Protein AF-G9ZPU8-F1 (afdb_monomer)

Nearest PDB structures (foldseek):
  8pn9-assembly1_H  TM=8.571E-01  e=5.614E-01  Homo sapiens
  9dm1-assembly1_P  TM=8.049E-01  e=3.385E+00  Mycolicibacterium smegmatis MC2 155
  1o5h-assembly1_B  TM=6.852E-01  e=6.944E+00  Thermotoga maritima
  8oir-assembly1_Aa  TM=6.812E-01  e=9.369E+00  Homo sapiens
  1rty-assembly1_A  TM=5.650E-01  e=9.369E+00  Bacillus subtilis

Organism: NCBI:txid797515

Secondary structure (DSSP, 8-state):
-HHHHHHHHHHHHHHHHHHHHSTTS-TTHHHHHHHHHHHHHHHHHHHHSHHHHHHHHHH--

Structure (mmCIF, N/CA/C/O backbone):
data_AF-G9ZPU8-F1
#
_entry.id   AF-G9ZPU8-F1
#
loop_
_atom_site.group_PDB
_atom_site.id
_atom_site.type_symbol
_atom_site.label_atom_id
_atom_site.label_alt_id
_atom_site.label_comp_id
_atom_site.label_asym_id
_atom_site.label_entity_id
_atom_site.label_seq_id
_atom_site.pdbx_PDB_ins_code
_atom_site.Cartn_x
_atom_site.Cartn_y
_atom_site.Cartn_z
_atom_site.occupancy
_atom_site.B_iso_or_equiv
_atom_site.auth_seq_id
_atom_site.auth_comp_id
_atom_site.auth_asym_id
_atom_site.auth_atom_id
_atom_site.pdbx_PDB_model_num
ATOM 1 N N . MET A 1 1 ? 4.976 -10.641 -12.381 1.00 65.31 1 MET A N 1
ATOM 2 C CA . MET A 1 1 ? 4.624 -10.815 -10.952 1.00 65.31 1 MET A CA 1
ATOM 3 C C . MET A 1 1 ? 4.185 -9.509 -10.285 1.00 65.31 1 MET A C 1
ATOM 5 O O . MET A 1 1 ? 3.136 -9.521 -9.656 1.00 65.31 1 MET A O 1
ATOM 9 N N . GLY A 1 2 ? 4.872 -8.374 -10.491 1.00 67.44 2 GLY A N 1
ATOM 10 C CA . GLY A 1 2 ? 4.478 -7.074 -9.908 1.00 67.44 2 GLY A CA 1
ATOM 11 C C . GLY A 1 2 ? 3.049 -6.593 -10.227 1.00 67.44 2 GLY A C 1
ATOM 12 O O . GLY A 1 2 ? 2.385 -6.052 -9.352 1.00 67.44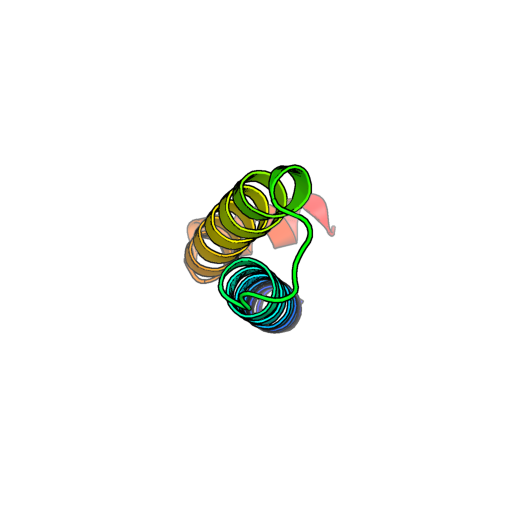 2 GLY A O 1
ATOM 13 N N . PHE A 1 3 ? 2.525 -6.879 -11.427 1.00 74.19 3 PHE A N 1
ATOM 14 C CA . PHE A 1 3 ? 1.146 -6.527 -11.811 1.00 74.19 3 PHE A CA 1
ATOM 15 C C . PHE A 1 3 ? 0.075 -7.187 -10.926 1.00 74.19 3 PHE A C 1
ATOM 17 O O . PHE A 1 3 ? -0.857 -6.531 -10.474 1.00 74.19 3 PHE A O 1
ATOM 24 N N . TRP A 1 4 ? 0.237 -8.474 -10.611 1.00 79.00 4 TRP A N 1
ATOM 25 C CA . TRP A 1 4 ? -0.695 -9.195 -9.740 1.00 79.00 4 TRP A CA 1
ATOM 26 C C . TRP A 1 4 ? -0.616 -8.712 -8.290 1.00 79.00 4 TRP A C 1
ATOM 28 O O . TRP A 1 4 ? -1.642 -8.603 -7.627 1.00 79.00 4 TRP A O 1
ATOM 38 N N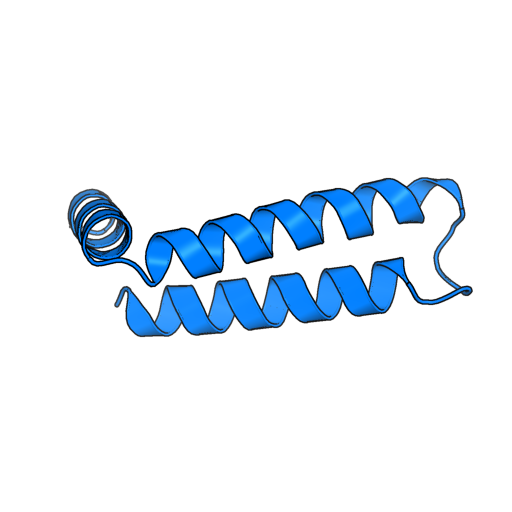 . ILE A 1 5 ? 0.582 -8.361 -7.814 1.00 78.75 5 ILE A N 1
ATOM 39 C CA . ILE A 1 5 ? 0.792 -7.809 -6.467 1.00 78.75 5 ILE A CA 1
ATOM 40 C C . ILE A 1 5 ? 0.142 -6.427 -6.346 1.00 78.75 5 ILE A C 1
ATOM 42 O O . ILE A 1 5 ? -0.482 -6.133 -5.328 1.00 78.75 5 ILE A O 1
ATOM 46 N N . MET A 1 6 ? 0.217 -5.607 -7.395 1.00 81.62 6 MET A N 1
ATOM 47 C CA . MET A 1 6 ? -0.464 -4.313 -7.469 1.00 81.62 6 MET A CA 1
ATOM 48 C C . MET A 1 6 ? -1.986 -4.470 -7.374 1.00 81.62 6 MET A C 1
ATOM 50 O O . MET A 1 6 ? -2.622 -3.806 -6.561 1.00 81.62 6 MET A O 1
ATOM 54 N N . ILE A 1 7 ? -2.568 -5.390 -8.154 1.00 83.44 7 ILE A N 1
ATOM 55 C CA . ILE A 1 7 ? -4.014 -5.649 -8.124 1.00 83.44 7 ILE A CA 1
ATOM 56 C C . ILE A 1 7 ? -4.442 -6.179 -6.753 1.00 83.44 7 ILE A C 1
ATOM 58 O O . ILE A 1 7 ? -5.398 -5.669 -6.177 1.00 83.44 7 ILE A O 1
ATOM 62 N N . LEU A 1 8 ? -3.726 -7.160 -6.195 1.00 84.75 8 LEU A N 1
ATOM 63 C CA . LEU A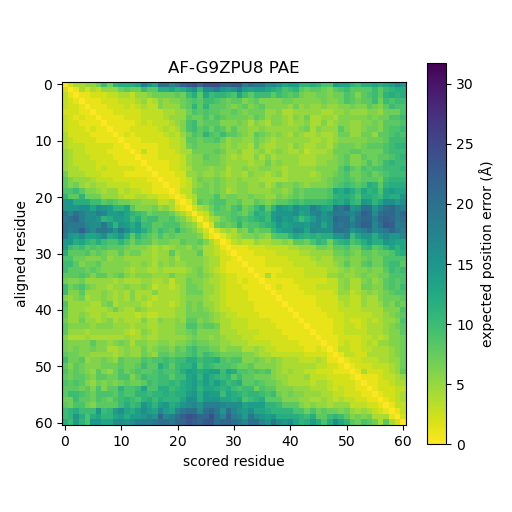 1 8 ? -4.064 -7.742 -4.894 1.00 84.75 8 LEU A CA 1
ATOM 64 C C . LEU A 1 8 ? -3.963 -6.713 -3.762 1.00 84.75 8 LEU A C 1
ATOM 66 O O . LEU A 1 8 ? -4.890 -6.590 -2.966 1.00 84.75 8 LEU A O 1
ATOM 70 N N . SER A 1 9 ? -2.875 -5.941 -3.707 1.00 82.00 9 SER A N 1
ATOM 71 C CA . SER A 1 9 ? -2.696 -4.902 -2.682 1.00 82.00 9 SER A CA 1
ATOM 72 C C . SER A 1 9 ? -3.718 -3.772 -2.818 1.00 82.00 9 SER A C 1
ATOM 74 O O . SER A 1 9 ? -4.263 -3.324 -1.809 1.00 82.00 9 SER A O 1
ATOM 76 N N . GLY A 1 10 ? -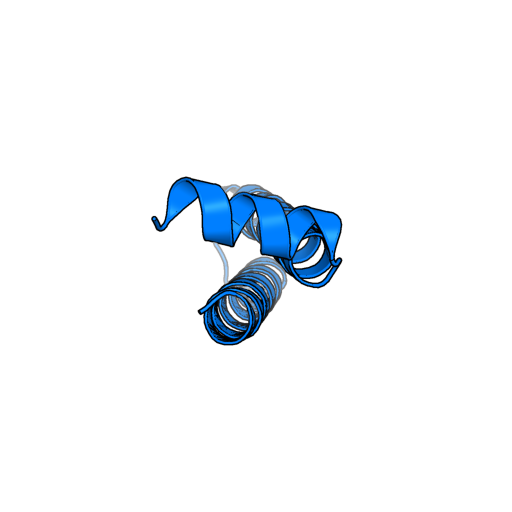4.050 -3.375 -4.050 1.00 80.88 10 GLY A N 1
ATOM 77 C CA . GLY A 1 10 ? -5.098 -2.398 -4.330 1.00 80.88 10 GLY A CA 1
ATOM 78 C C . GLY A 1 10 ? -6.480 -2.872 -3.879 1.00 80.88 10 GLY A C 1
ATOM 79 O O . GLY A 1 10 ? -7.161 -2.147 -3.158 1.00 80.88 10 GLY A O 1
ATOM 80 N N . VAL A 1 11 ? -6.878 -4.098 -4.238 1.00 88.25 11 VAL A N 1
ATOM 81 C CA . VAL A 1 11 ? -8.188 -4.668 -3.868 1.00 88.25 11 VAL A CA 1
ATOM 82 C C . VAL A 1 11 ? -8.313 -4.836 -2.352 1.00 88.25 11 VAL A C 1
ATOM 84 O O . VAL A 1 11 ? -9.320 -4.429 -1.776 1.00 88.25 11 VAL A O 1
ATOM 87 N N . ILE A 1 12 ? -7.281 -5.368 -1.688 1.00 86.56 12 ILE A N 1
ATOM 88 C CA . ILE A 1 12 ? -7.283 -5.551 -0.227 1.00 86.56 12 ILE A CA 1
ATOM 89 C C . ILE A 1 12 ? -7.324 -4.194 0.490 1.00 86.56 12 ILE A C 1
ATOM 91 O O . ILE A 1 12 ? -8.083 -4.028 1.445 1.00 86.56 12 ILE A O 1
ATOM 95 N N . GLY A 1 13 ? -6.551 -3.208 0.022 1.00 83.44 13 GLY A N 1
ATOM 96 C CA . GLY A 1 13 ? -6.565 -1.853 0.578 1.00 83.44 13 GLY A CA 1
ATOM 97 C C . GLY A 1 13 ? -7.926 -1.169 0.429 1.00 83.44 13 GLY A C 1
ATOM 98 O O . GLY A 1 13 ? -8.405 -0.536 1.372 1.00 83.44 13 GLY A O 1
ATOM 99 N N . LEU A 1 14 ? -8.583 -1.346 -0.723 1.00 85.00 14 LEU A N 1
ATOM 100 C CA . LEU A 1 14 ? -9.912 -0.796 -0.991 1.00 85.00 14 LEU A CA 1
ATOM 101 C C . LEU A 1 14 ? -10.982 -1.419 -0.082 1.00 85.00 14 LEU A C 1
ATOM 103 O O . LEU A 1 14 ? -11.778 -0.691 0.511 1.00 85.00 14 LEU A O 1
ATOM 107 N N . GLU A 1 15 ? -1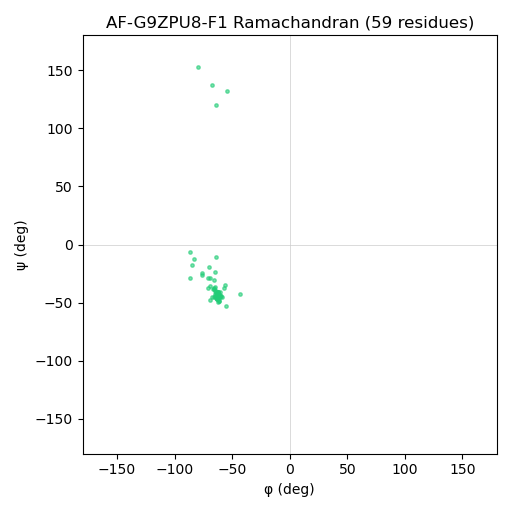0.963 -2.743 0.085 1.00 84.38 15 GLU A N 1
ATOM 108 C CA . GLU A 1 15 ? -11.865 -3.460 0.997 1.00 84.38 15 GLU A CA 1
ATOM 109 C C . GLU A 1 15 ? -11.637 -3.063 2.461 1.00 84.38 15 GLU A C 1
ATOM 111 O O . GLU A 1 15 ? -12.592 -2.802 3.194 1.00 84.38 15 GLU A O 1
ATOM 116 N N . MET A 1 16 ? -10.381 -2.924 2.896 1.00 79.62 16 MET A N 1
ATOM 117 C CA . MET A 1 16 ? -10.066 -2.454 4.251 1.00 79.62 16 MET A CA 1
ATOM 118 C C . MET A 1 16 ? -10.567 -1.031 4.509 1.00 79.62 16 MET A C 1
ATOM 120 O O . MET A 1 16 ? -11.120 -0.764 5.580 1.00 79.62 16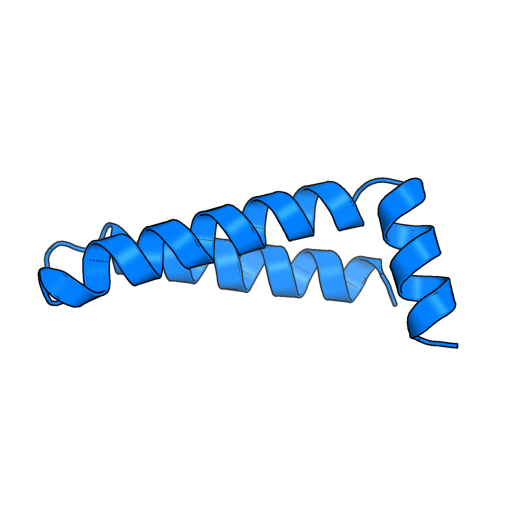 MET A O 1
ATOM 124 N N . LEU A 1 17 ? -10.436 -0.129 3.531 1.00 83.00 17 LEU A N 1
ATOM 125 C CA . LEU A 1 17 ? -11.013 1.212 3.623 1.00 83.00 17 LEU A CA 1
ATOM 126 C C . LEU A 1 17 ? -12.537 1.149 3.684 1.00 83.00 17 LEU A C 1
ATOM 128 O O . LEU A 1 17 ? -13.135 1.785 4.551 1.00 83.00 17 LEU A O 1
ATOM 132 N N . HIS A 1 18 ? -13.169 0.352 2.825 1.00 82.50 18 HIS A N 1
ATOM 133 C CA . HIS A 1 18 ? -14.619 0.189 2.807 1.00 82.50 18 HIS A CA 1
ATOM 134 C C . HIS A 1 18 ? -15.153 -0.327 4.158 1.00 82.50 18 HIS A C 1
ATOM 136 O O . HIS A 1 18 ? -16.083 0.258 4.725 1.00 82.50 18 HIS A O 1
ATOM 142 N N . LEU A 1 19 ? -14.502 -1.336 4.744 1.00 78.88 19 LEU A N 1
ATOM 143 C CA . LEU A 1 19 ? -14.810 -1.850 6.082 1.00 78.88 19 LEU A CA 1
ATOM 144 C C . LEU A 1 19 ? -14.527 -0.824 7.191 1.00 78.88 19 LEU A C 1
ATOM 146 O O . LEU A 1 19 ? -15.305 -0.722 8.139 1.00 78.88 19 LEU A O 1
ATOM 150 N N . GLY A 1 20 ? -13.463 -0.026 7.068 1.00 72.50 20 GLY A N 1
ATOM 151 C CA . GLY A 1 20 ? -13.135 1.063 7.995 1.00 72.50 20 GLY A CA 1
ATOM 152 C C . GLY A 1 20 ? -14.110 2.248 7.934 1.00 72.50 20 GLY A C 1
ATOM 153 O O . GLY A 1 20 ? -14.357 2.921 8.939 1.00 72.50 20 GLY A O 1
ATOM 154 N N . PHE A 1 21 ? -14.731 2.506 6.784 1.00 73.25 21 PHE A N 1
ATOM 155 C CA . PHE A 1 21 ? -15.790 3.511 6.659 1.00 73.25 21 PHE A CA 1
ATOM 156 C C . PHE A 1 21 ? -17.174 2.975 7.038 1.00 73.25 21 PHE A C 1
ATOM 158 O O . PHE A 1 21 ? -18.062 3.773 7.360 1.00 73.25 21 PHE A O 1
ATOM 165 N N . ASN A 1 22 ? -17.350 1.653 7.088 1.00 80.12 22 ASN A N 1
ATOM 166 C CA . ASN A 1 22 ? -18.593 1.037 7.518 1.00 80.12 22 ASN A CA 1
ATOM 167 C C . ASN A 1 22 ? -18.877 1.358 8.998 1.00 80.12 22 ASN A C 1
ATOM 169 O O . ASN A 1 22 ? -18.122 1.005 9.904 1.00 80.12 22 ASN A O 1
ATOM 173 N N . LYS A 1 23 ? -20.014 2.015 9.263 1.00 64.50 23 LYS A N 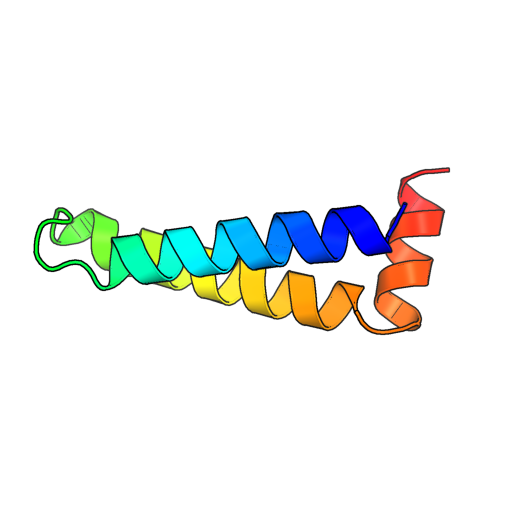1
ATOM 174 C CA . LYS A 1 23 ? -20.419 2.467 10.609 1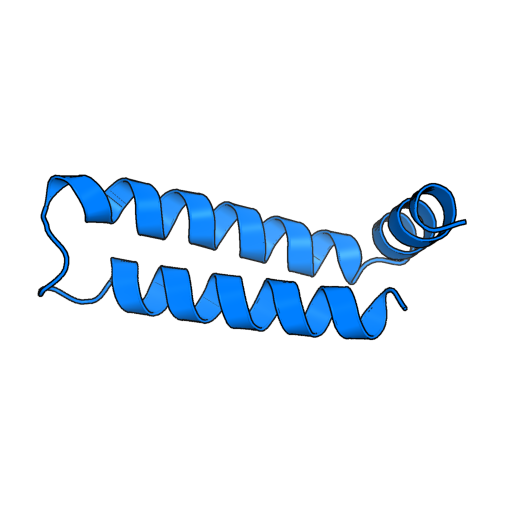.00 64.50 23 LYS A CA 1
ATOM 175 C C . LYS A 1 23 ? -20.663 1.316 11.601 1.00 64.50 23 LYS A C 1
ATOM 177 O O . LYS A 1 23 ? -20.811 1.581 12.790 1.00 64.50 23 LYS A O 1
ATOM 182 N N . ARG A 1 24 ? -20.706 0.063 11.125 1.00 67.44 24 ARG A N 1
ATOM 183 C CA . ARG A 1 24 ? -20.787 -1.155 11.953 1.00 67.44 24 ARG A CA 1
ATOM 184 C C . ARG A 1 24 ? -19.438 -1.645 12.490 1.00 67.44 24 ARG A C 1
ATOM 186 O O . ARG A 1 24 ? -19.439 -2.500 13.371 1.00 67.44 24 ARG A O 1
ATOM 193 N N . ALA A 1 25 ? -18.308 -1.140 11.994 1.00 61.22 25 ALA A N 1
ATOM 194 C CA . ALA A 1 25 ? -17.002 -1.505 12.533 1.00 61.22 25 ALA A CA 1
ATOM 195 C C . ALA A 1 25 ? -16.847 -0.959 13.962 1.00 61.22 25 ALA A C 1
ATOM 197 O O . ALA A 1 25 ? -17.226 0.180 14.252 1.00 61.22 25 ALA A O 1
ATOM 198 N N . GLN A 1 26 ? -16.295 -1.770 14.870 1.00 64.94 26 GLN A N 1
ATOM 199 C CA . GLN A 1 26 ? -16.075 -1.357 16.256 1.00 64.94 26 GLN A CA 1
ATOM 200 C C . GLN A 1 26 ? -15.255 -0.055 16.291 1.00 64.94 26 GLN A C 1
ATOM 202 O O . GLN A 1 26 ? -14.226 0.049 15.624 1.00 64.94 26 GLN A O 1
ATOM 207 N N . LYS A 1 27 ? -15.701 0.939 17.078 1.00 68.94 27 LYS A N 1
ATOM 208 C CA . LYS A 1 27 ? -15.068 2.272 17.195 1.00 68.94 27 LYS A CA 1
ATOM 209 C C . LYS A 1 27 ? -13.526 2.249 17.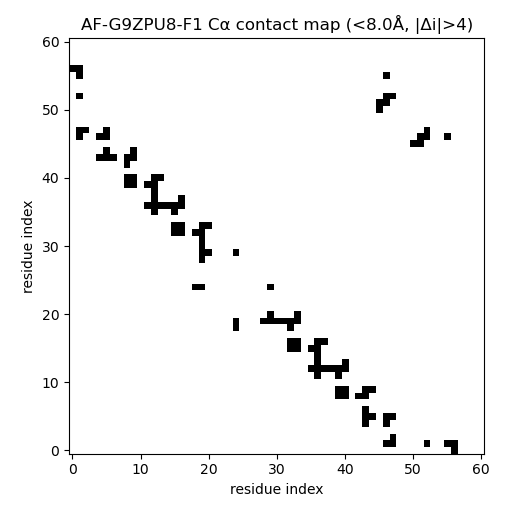293 1.00 68.94 27 LYS A C 1
ATOM 211 O O . LYS A 1 27 ? -12.920 3.068 16.606 1.00 68.94 27 LYS A O 1
ATOM 216 N N . PRO A 1 28 ? -12.881 1.346 18.065 1.00 74.00 28 PRO A N 1
ATOM 217 C CA . PRO A 1 28 ? -11.416 1.275 18.123 1.00 74.00 28 PRO A CA 1
ATOM 218 C C . PRO A 1 28 ? -10.757 0.606 16.904 1.00 74.00 28 PRO A C 1
ATOM 220 O O . PRO A 1 28 ? -9.618 0.932 16.587 1.00 74.00 28 PRO A O 1
ATOM 223 N N . LEU A 1 29 ? -11.449 -0.288 16.187 1.00 73.19 29 LEU A N 1
ATOM 224 C CA . LEU A 1 29 ? -10.914 -0.929 14.974 1.00 73.19 29 LEU A CA 1
ATOM 225 C C . LEU A 1 29 ? -10.930 0.003 13.760 1.00 73.19 29 LEU A C 1
ATOM 227 O O . LEU A 1 29 ? -10.159 -0.175 12.822 1.00 73.19 29 LEU A O 1
ATOM 231 N N . ARG A 1 30 ? -11.817 0.996 13.774 1.00 74.88 30 ARG A N 1
ATOM 232 C CA . ARG A 1 30 ? -12.021 1.938 12.677 1.00 74.88 30 ARG A CA 1
ATOM 233 C C . ARG A 1 30 ? -10.744 2.683 12.241 1.00 74.88 30 ARG A C 1
ATOM 235 O O . ARG A 1 30 ? -10.431 2.627 11.053 1.00 74.88 30 ARG A O 1
ATOM 242 N N . PRO A 1 31 ? -9.981 3.343 13.137 1.00 81.00 31 PRO A N 1
ATOM 243 C CA . PRO A 1 31 ? -8.743 4.020 12.746 1.00 81.00 31 PRO A CA 1
ATOM 244 C C . PRO A 1 31 ? -7.660 3.048 12.265 1.00 81.00 31 PRO A C 1
ATOM 246 O O . PRO A 1 31 ? -6.882 3.407 11.389 1.00 81.00 31 PRO A O 1
ATOM 249 N N . VAL A 1 32 ? -7.634 1.815 12.782 1.00 83.56 32 VAL A N 1
ATOM 250 C CA . VAL A 1 32 ? -6.679 0.783 12.350 1.00 83.56 32 VAL A CA 1
ATOM 251 C C . VAL A 1 32 ? -6.995 0.324 10.927 1.00 83.56 32 VAL A C 1
ATOM 253 O O . VAL A 1 32 ? -6.110 0.323 10.081 1.00 83.56 32 VAL A O 1
ATOM 256 N N . LEU A 1 33 ? -8.261 0.013 10.631 1.00 80.12 33 LEU A N 1
ATOM 257 C CA . LEU A 1 33 ? -8.715 -0.373 9.289 1.00 80.12 33 LEU A CA 1
ATOM 258 C C . LEU A 1 33 ? -8.445 0.722 8.253 1.00 80.12 33 LEU A C 1
ATOM 260 O O . LEU A 1 33 ? -7.930 0.439 7.174 1.00 80.12 33 LEU A O 1
ATOM 264 N N . VAL A 1 34 ? -8.745 1.977 8.598 1.00 81.31 34 VAL A N 1
ATOM 265 C CA . VAL A 1 34 ? -8.488 3.118 7.711 1.00 81.31 34 VAL A CA 1
ATOM 266 C C . VAL A 1 34 ? -6.986 3.349 7.535 1.00 81.31 34 VAL A C 1
ATOM 268 O O . VAL A 1 34 ? -6.531 3.511 6.407 1.00 81.31 34 VAL A O 1
ATOM 271 N N . GLY A 1 35 ? -6.201 3.313 8.615 1.00 87.19 35 GLY A N 1
ATOM 272 C CA . GLY A 1 35 ? -4.749 3.498 8.556 1.00 87.19 35 GLY A CA 1
ATOM 273 C C . GLY A 1 35 ? -4.054 2.430 7.712 1.00 87.19 35 GLY A C 1
ATOM 274 O O . GLY A 1 35 ? -3.287 2.760 6.809 1.00 87.19 35 GLY A O 1
ATOM 275 N N . VAL A 1 36 ? -4.372 1.154 7.945 1.00 87.12 36 VAL A N 1
ATOM 276 C CA . VAL A 1 36 ? -3.820 0.034 7.165 1.00 87.12 36 VAL A CA 1
ATOM 277 C C . VAL A 1 36 ? -4.280 0.106 5.706 1.00 87.12 36 VAL A C 1
ATOM 279 O O . VAL A 1 36 ? -3.469 -0.095 4.804 1.00 87.12 36 VAL A O 1
ATOM 282 N N . GLY A 1 37 ? -5.540 0.466 5.454 1.00 84.81 37 GLY A N 1
ATOM 283 C CA . GLY A 1 37 ? -6.067 0.645 4.102 1.00 84.81 37 GLY A CA 1
ATOM 284 C C . GLY A 1 37 ? -5.363 1.755 3.309 1.00 84.81 37 GLY A C 1
ATOM 285 O O . GLY A 1 37 ? -5.025 1.553 2.143 1.00 84.81 37 GLY A O 1
ATOM 286 N N . ILE A 1 38 ? -5.058 2.895 3.944 1.00 86.88 38 ILE A N 1
ATOM 287 C CA . ILE A 1 38 ? -4.278 3.983 3.324 1.00 86.88 38 ILE A CA 1
ATOM 288 C C . ILE A 1 38 ? -2.857 3.513 2.995 1.00 86.88 38 ILE A C 1
ATOM 290 O O . ILE A 1 38 ? -2.370 3.773 1.895 1.00 86.88 38 ILE A O 1
ATOM 294 N N . ILE A 1 39 ? -2.198 2.807 3.919 1.00 88.44 39 ILE A N 1
ATOM 295 C CA . ILE A 1 39 ? -0.840 2.283 3.705 1.00 88.44 39 ILE A CA 1
ATOM 296 C C . ILE A 1 39 ? -0.823 1.296 2.535 1.00 88.44 39 ILE A C 1
ATOM 298 O O . ILE A 1 39 ? 0.048 1.386 1.672 1.00 88.44 39 ILE A O 1
ATOM 302 N N . LEU A 1 40 ? -1.803 0.393 2.465 1.00 85.56 40 LEU A N 1
ATOM 303 C CA . LEU A 1 40 ? -1.932 -0.560 1.363 1.00 85.56 40 LEU A CA 1
ATOM 304 C C . LEU A 1 40 ? -2.198 0.130 0.025 1.00 85.56 40 LEU A C 1
ATOM 306 O O . LEU A 1 40 ? -1.602 -0.261 -0.974 1.00 85.56 40 LEU A O 1
ATOM 310 N N . MET A 1 41 ? -3.024 1.179 -0.004 1.00 85.50 41 MET A N 1
ATOM 311 C CA . MET A 1 41 ? -3.214 1.984 -1.213 1.00 85.50 41 MET A CA 1
ATOM 312 C C . MET A 1 41 ? -1.928 2.692 -1.641 1.00 85.50 41 MET A C 1
ATOM 314 O O . MET A 1 41 ? -1.563 2.633 -2.812 1.00 85.50 41 MET A O 1
ATOM 318 N N . ALA A 1 42 ? -1.223 3.338 -0.710 1.00 87.31 42 ALA A N 1
ATOM 319 C CA . ALA A 1 42 ? 0.041 4.011 -1.003 1.00 87.31 42 ALA A CA 1
ATOM 320 C C . ALA A 1 42 ? 1.090 3.019 -1.527 1.00 87.31 42 ALA A C 1
ATOM 322 O O . ALA A 1 42 ? 1.790 3.307 -2.497 1.00 87.31 42 ALA A O 1
ATOM 323 N N . PHE A 1 43 ? 1.147 1.825 -0.935 1.00 84.25 43 PHE A N 1
ATOM 324 C CA . PHE A 1 43 ? 2.001 0.739 -1.394 1.00 84.25 43 PHE A CA 1
ATOM 325 C C . PHE A 1 43 ? 1.598 0.237 -2.785 1.00 84.25 43 PHE A C 1
ATOM 327 O O . PHE A 1 43 ? 2.461 0.084 -3.643 1.00 84.25 43 PHE A O 1
ATOM 334 N N . ALA A 1 44 ? 0.304 0.045 -3.052 1.00 83.06 44 ALA A N 1
ATOM 335 C CA . ALA A 1 44 ? -0.188 -0.365 -4.366 1.00 83.06 44 ALA A CA 1
ATOM 336 C C . ALA A 1 44 ? 0.165 0.663 -5.453 1.00 83.06 44 ALA A C 1
ATOM 338 O O . ALA A 1 44 ? 0.644 0.288 -6.523 1.00 83.06 44 ALA A O 1
ATOM 339 N N . ILE A 1 45 ? 0.004 1.960 -5.160 1.00 85.44 45 ILE A N 1
ATOM 340 C CA . ILE A 1 45 ? 0.402 3.059 -6.053 1.00 85.44 45 ILE A CA 1
ATOM 341 C C . ILE A 1 45 ? 1.919 3.052 -6.266 1.00 85.44 45 ILE A C 1
ATOM 343 O O . ILE A 1 45 ? 2.383 3.200 -7.394 1.00 85.44 45 ILE A O 1
ATOM 347 N N . TYR A 1 46 ? 2.703 2.845 -5.208 1.00 84.75 46 TYR A N 1
ATOM 348 C CA . TYR A 1 46 ? 4.158 2.772 -5.310 1.00 84.75 46 TYR A CA 1
ATOM 349 C C . TYR A 1 46 ? 4.611 1.593 -6.178 1.00 84.75 46 TYR A C 1
ATOM 351 O O . TYR A 1 46 ? 5.422 1.774 -7.083 1.00 84.75 46 TYR A O 1
ATOM 359 N N . VAL A 1 47 ? 4.035 0.406 -5.975 1.00 83.94 47 VAL A N 1
ATOM 360 C CA . VAL A 1 47 ? 4.297 -0.798 -6.783 1.00 83.94 47 VAL A CA 1
ATOM 361 C C . VAL A 1 47 ? 3.823 -0.634 -8.234 1.00 83.94 47 VAL A C 1
ATOM 363 O O . VAL A 1 47 ? 4.372 -1.276 -9.127 1.00 83.94 47 VAL A O 1
ATOM 366 N N . ALA A 1 48 ? 2.858 0.253 -8.496 1.00 81.06 48 ALA A N 1
ATOM 367 C CA . ALA A 1 48 ? 2.454 0.619 -9.853 1.00 81.06 48 ALA A CA 1
ATOM 368 C C . ALA A 1 48 ? 3.513 1.438 -10.609 1.00 81.06 48 ALA A C 1
ATOM 370 O O . ALA A 1 48 ? 3.486 1.487 -11.839 1.00 81.06 48 ALA A O 1
ATOM 371 N N . THR A 1 49 ? 4.455 2.067 -9.902 1.00 85.38 49 THR A N 1
ATOM 372 C CA . THR A 1 49 ? 5.570 2.784 -10.532 1.00 85.38 49 THR A CA 1
ATOM 373 C C . THR A 1 49 ? 6.675 1.821 -10.984 1.00 85.38 49 THR A C 1
ATOM 375 O O . THR A 1 49 ? 6.871 0.778 -10.355 1.00 85.38 49 THR A O 1
ATOM 378 N N . PRO A 1 50 ? 7.461 2.170 -12.022 1.00 77.19 50 PRO A N 1
ATOM 379 C CA . PRO A 1 50 ? 8.590 1.347 -12.462 1.00 77.19 50 PRO A CA 1
ATOM 380 C C . PRO A 1 50 ? 9.612 1.101 -11.341 1.00 77.19 50 PRO A C 1
ATOM 382 O O . PRO A 1 50 ? 10.081 -0.018 -11.190 1.00 77.19 50 PRO A O 1
ATOM 385 N N . LEU A 1 51 ? 9.873 2.097 -10.481 1.00 81.88 51 LEU A N 1
ATOM 386 C CA . LEU A 1 51 ? 10.744 1.951 -9.305 1.00 81.88 51 LEU A CA 1
ATOM 387 C C . LEU A 1 51 ? 10.232 0.899 -8.309 1.00 81.88 51 LEU A C 1
ATOM 389 O O . LEU A 1 51 ? 11.011 0.082 -7.816 1.00 81.88 51 LEU A O 1
ATOM 393 N N . GLY A 1 52 ? 8.932 0.913 -8.006 1.00 79.00 52 GLY A N 1
ATOM 394 C CA . GLY A 1 52 ? 8.328 -0.056 -7.092 1.00 79.00 52 GLY A CA 1
ATOM 395 C C . GLY A 1 52 ? 8.247 -1.460 -7.691 1.00 79.00 52 GLY A C 1
ATOM 396 O O . GLY A 1 52 ? 8.503 -2.442 -6.993 1.00 79.00 52 GLY A O 1
ATOM 397 N N . ALA A 1 53 ? 7.957 -1.569 -8.989 1.00 77.75 53 ALA A N 1
ATOM 398 C CA . ALA A 1 53 ? 7.957 -2.843 -9.700 1.00 77.75 53 ALA A CA 1
ATOM 399 C C . ALA A 1 53 ? 9.355 -3.488 -9.721 1.00 77.75 53 ALA A C 1
ATOM 401 O O . ALA A 1 53 ? 9.465 -4.689 -9.464 1.00 77.75 53 ALA A O 1
ATOM 402 N N . ASP A 1 54 ? 10.411 -2.700 -9.953 1.00 81.50 54 ASP A N 1
ATOM 403 C CA . ASP A 1 54 ? 11.809 -3.149 -9.897 1.00 81.50 54 ASP A CA 1
ATOM 404 C C . ASP A 1 54 ? 12.211 -3.646 -8.500 1.00 81.50 54 ASP A C 1
ATOM 406 O O . ASP A 1 54 ? 12.867 -4.679 -8.369 1.00 81.50 54 ASP A O 1
ATOM 410 N N . LEU A 1 55 ? 11.788 -2.951 -7.439 1.00 80.56 55 LEU A N 1
ATOM 411 C CA . LEU A 1 55 ? 12.021 -3.376 -6.053 1.00 80.56 55 LEU A CA 1
ATOM 412 C C . LEU A 1 55 ? 11.374 -4.729 -5.749 1.00 80.56 55 LEU A C 1
ATOM 414 O O . LEU A 1 55 ? 12.019 -5.608 -5.183 1.00 80.56 55 LEU A O 1
ATOM 418 N N . ILE A 1 56 ? 10.116 -4.916 -6.152 1.00 76.81 56 ILE A N 1
ATOM 419 C CA . ILE A 1 56 ? 9.402 -6.186 -5.973 1.00 76.81 56 ILE A CA 1
ATOM 420 C C . ILE A 1 56 ? 10.090 -7.303 -6.762 1.00 76.81 56 ILE A C 1
ATOM 422 O O . ILE A 1 56 ? 10.239 -8.408 -6.250 1.00 76.81 56 ILE A O 1
ATOM 426 N N . LEU A 1 57 ? 10.526 -7.021 -7.991 1.00 74.44 57 LEU A N 1
ATOM 427 C CA . LEU A 1 57 ? 11.242 -7.987 -8.824 1.00 74.44 57 LEU A CA 1
ATOM 428 C C . LEU A 1 57 ? 12.603 -8.373 -8.232 1.00 74.44 57 LEU A C 1
ATOM 430 O O . LEU A 1 57 ? 12.961 -9.542 -8.307 1.00 74.44 57 LEU A O 1
ATOM 434 N N . LYS A 1 58 ? 13.322 -7.432 -7.609 1.00 76.31 58 LYS A N 1
ATOM 435 C CA . LYS A 1 58 ? 14.587 -7.697 -6.902 1.00 76.31 58 LYS A CA 1
ATOM 436 C C . LYS A 1 58 ? 14.423 -8.474 -5.599 1.00 76.31 58 LYS A C 1
ATOM 438 O O . LYS A 1 58 ? 15.362 -9.134 -5.188 1.00 76.31 58 LYS A O 1
ATOM 443 N N . VAL A 1 59 ? 13.285 -8.343 -4.921 1.00 72.06 59 VAL A N 1
ATOM 444 C CA . VAL A 1 59 ? 13.002 -9.068 -3.669 1.00 72.06 59 VAL A CA 1
ATOM 445 C C . VAL A 1 59 ? 12.406 -10.454 -3.942 1.00 72.06 59 VAL A C 1
ATOM 447 O O . VAL A 1 59 ? 12.567 -11.359 -3.131 1.00 72.06 59 VAL A O 1
ATOM 450 N N . ALA A 1 60 ? 11.698 -10.623 -5.061 1.00 62.72 60 ALA A N 1
ATOM 451 C CA . ALA A 1 60 ? 11.064 -11.884 -5.448 1.00 62.72 60 ALA A CA 1
ATOM 452 C C . ALA A 1 60 ? 11.985 -12.843 -6.230 1.00 62.72 60 ALA A C 1
ATOM 454 O O . ALA A 1 60 ? 11.558 -13.962 -6.520 1.00 62.72 60 ALA A O 1
ATOM 455 N N . MET A 1 61 ? 13.192 -12.403 -6.600 1.00 52.75 61 MET A N 1
ATOM 456 C CA . MET A 1 61 ? 14.221 -13.177 -7.306 1.00 52.75 61 MET A CA 1
ATOM 457 C C . MET A 1 61 ? 15.396 -13.450 -6.370 1.00 52.75 61 MET A C 1
ATOM 459 O O . MET A 1 61 ? 15.908 -14.588 -6.414 1.00 52.75 61 MET A O 1
#

Foldseek 3Di:
DLVVLLVVLLVQLVVLCVLLPPPPPDPVCNVVSPVSSVVSNVLSVQSVDPVNVVVCVVVVD

Radius of gyration: 13.37 Å; Cα contacts (8 Å, |Δi|>4): 59; chains: 1; bounding box: 35×17×31 Å

Solvent-accessible surface area (backbone atoms only — not comparable to full-atom values): 3113 Å² total; per-residue (Å²): 113,49,67,61,53,25,52,51,34,35,52,53,13,50,50,32,33,53,51,29,66,36,87,84,44,55,79,82,53,24,62,53,29,36,52,53,11,52,52,29,38,53,50,18,56,42,33,68,35,71,70,33,28,51,51,50,53,64,72,77,105

Sequence (61 aa):
MGFWIMILSGVIGLEMLHLGFNKRAQKPLRPVLVGVGIILMAFAIYVATPLGADLILKVAM

pLDDT: mean 78.75, std 7.61, range [52.75, 88.44]

Mean predicted aligned error: 6.73 Å